Protein AF-A0A1I6UA82-F1 (afdb_monomer_lite)

Organism: NCBI:txid1435036

Secondary structure (DSSP, 8-state):
--HHHHHHHHHHHHHHHHHHHHHHHHHHHH--TTTTHHHHHHHHHHHHHHHHHHHTTSHHHHHHHHH-TTS-HHHHHHHHHHHHHHHHHH---

Structure (mmCIF, N/CA/C/O backbone):
data_AF-A0A1I6UA82-F1
#
_entry.id   AF-A0A1I6UA82-F1
#
loop_
_atom_site.group_PDB
_atom_site.id
_atom_site.type_symbol
_atom_site.label_atom_id
_atom_site.label_alt_id
_atom_site.label_comp_id
_atom_site.label_asym_id
_atom_site.label_entity_id
_atom_site.label_seq_id
_atom_site.pdbx_PDB_ins_code
_atom_site.Cartn_x
_atom_site.Cartn_y
_atom_site.Cartn_z
_atom_site.occupancy
_atom_site.B_iso_or_equiv
_atom_site.auth_seq_id
_atom_site.auth_comp_id
_atom_site.auth_asym_id
_atom_site.auth_atom_id
_atom_site.pdbx_PDB_model_num
ATOM 1 N N . MET A 1 1 ? -3.049 9.749 -15.409 1.00 54.94 1 MET A N 1
ATOM 2 C CA . MET A 1 1 ? -2.901 8.365 -14.908 1.00 54.94 1 MET A CA 1
ATOM 3 C C . MET A 1 1 ? -1.439 7.972 -15.015 1.00 54.94 1 MET A C 1
ATOM 5 O O . MET A 1 1 ? -0.961 7.869 -16.139 1.00 54.94 1 MET A O 1
ATOM 9 N N . SER A 1 2 ? -0.744 7.816 -13.883 1.00 70.62 2 SER A N 1
ATOM 10 C CA . SER A 1 2 ? 0.653 7.359 -13.842 1.00 70.62 2 SER A CA 1
ATOM 11 C C . SER A 1 2 ? 0.781 5.944 -14.420 1.00 70.62 2 SER A C 1
ATOM 13 O O . SER A 1 2 ? -0.115 5.119 -14.222 1.00 70.62 2 SER A O 1
ATOM 15 N N . ASP A 1 3 ? 1.897 5.630 -15.080 1.00 80.69 3 ASP A N 1
ATOM 16 C CA . ASP A 1 3 ? 2.177 4.288 -15.621 1.00 80.69 3 ASP A CA 1
ATOM 17 C C . ASP A 1 3 ? 2.103 3.189 -14.548 1.00 80.69 3 ASP A C 1
ATOM 19 O O . ASP A 1 3 ? 1.619 2.088 -14.806 1.00 80.69 3 ASP A O 1
ATOM 23 N N . ALA A 1 4 ? 2.474 3.513 -13.306 1.00 80.62 4 ALA A N 1
ATOM 24 C CA . ALA A 1 4 ? 2.354 2.609 -12.163 1.00 80.62 4 ALA A CA 1
ATOM 25 C C . ALA A 1 4 ? 0.900 2.248 -11.819 1.00 80.62 4 ALA A C 1
ATOM 27 O O . ALA A 1 4 ? 0.628 1.104 -11.463 1.00 80.62 4 ALA A O 1
ATOM 28 N N . VAL A 1 5 ? -0.044 3.189 -11.954 1.00 80.94 5 VAL A N 1
ATOM 29 C CA . VAL A 1 5 ? -1.475 2.944 -11.694 1.00 80.94 5 VAL A CA 1
ATOM 30 C C . VAL A 1 5 ? -2.042 1.988 -12.739 1.00 80.94 5 VAL A C 1
ATOM 32 O O . VAL A 1 5 ? -2.760 1.054 -12.389 1.00 80.94 5 VAL A O 1
ATOM 35 N N . LYS A 1 6 ? -1.680 2.178 -14.016 1.00 82.62 6 LYS A N 1
ATOM 36 C CA . 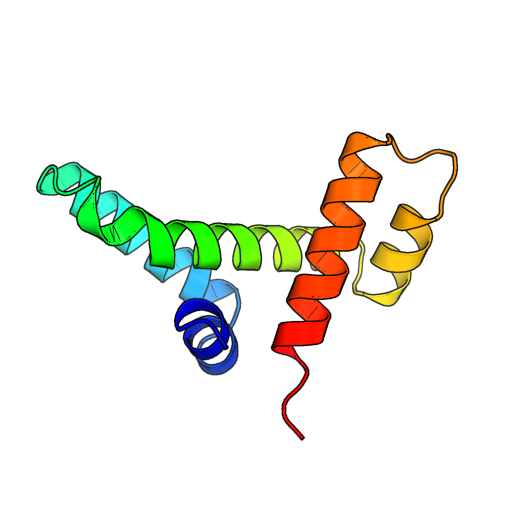LYS A 1 6 ? -2.085 1.271 -15.101 1.00 82.62 6 LYS A CA 1
ATOM 37 C C . LYS A 1 6 ? -1.557 -0.141 -14.857 1.00 82.62 6 LYS A C 1
ATOM 39 O O . LYS A 1 6 ? -2.348 -1.078 -14.791 1.00 82.62 6 LYS A O 1
ATOM 44 N N . TYR A 1 7 ? -0.255 -0.262 -14.595 1.00 83.19 7 TYR A N 1
ATOM 45 C CA . TYR A 1 7 ? 0.378 -1.544 -14.292 1.00 83.19 7 TYR A CA 1
ATOM 46 C C . TYR A 1 7 ? -0.285 -2.239 -13.096 1.00 83.19 7 TYR A C 1
ATOM 48 O O . TYR A 1 7 ? -0.626 -3.420 -13.157 1.00 83.19 7 TYR A O 1
ATOM 56 N N . PHE A 1 8 ? -0.512 -1.499 -12.007 1.00 83.62 8 PHE A N 1
ATOM 57 C CA . PHE A 1 8 ? -1.146 -2.037 -10.809 1.00 83.62 8 PHE A CA 1
ATOM 58 C C . PHE A 1 8 ? -2.572 -2.530 -11.085 1.00 83.62 8 PHE A C 1
ATOM 60 O O . PHE A 1 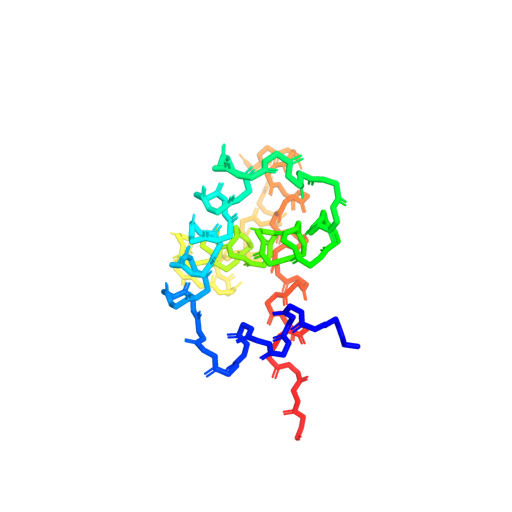8 ? -2.964 -3.584 -10.586 1.00 83.62 8 PHE A O 1
ATOM 67 N N . ARG A 1 9 ? -3.334 -1.809 -11.912 1.00 80.56 9 ARG A N 1
ATOM 68 C CA . ARG A 1 9 ? -4.693 -2.188 -12.310 1.00 80.56 9 ARG A CA 1
ATOM 69 C C . ARG A 1 9 ? -4.727 -3.455 -13.167 1.00 80.56 9 ARG A C 1
ATOM 71 O O . ARG A 1 9 ? -5.611 -4.283 -12.976 1.00 80.56 9 ARG A O 1
ATOM 78 N N . GLU A 1 10 ? -3.773 -3.618 -14.079 1.00 83.31 10 GLU A N 1
ATOM 79 C CA . GLU A 1 10 ? -3.688 -4.784 -14.971 1.00 83.31 10 GLU A CA 1
ATOM 80 C C . GLU A 1 10 ? -3.171 -6.043 -14.262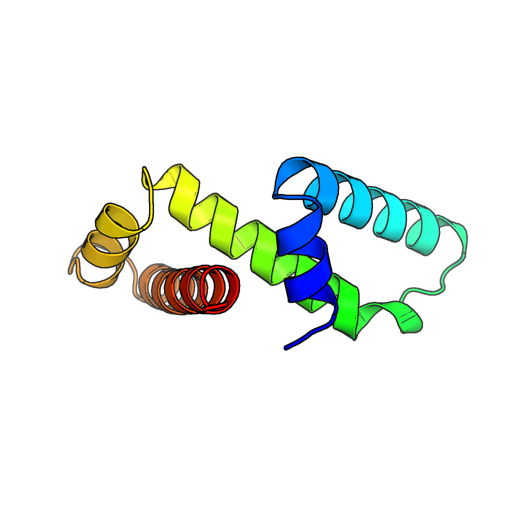 1.00 83.31 10 GLU A C 1
ATOM 82 O O . GLU A 1 10 ? -3.630 -7.156 -14.527 1.00 83.31 10 GLU A O 1
ATOM 87 N N . HIS A 1 11 ? -2.211 -5.887 -13.350 1.00 83.12 11 HIS A N 1
ATOM 88 C CA . HIS A 1 11 ? -1.500 -7.011 -12.743 1.00 83.12 11 HIS A CA 1
ATOM 89 C C . HIS A 1 11 ? -1.939 -7.333 -11.307 1.00 83.12 11 HIS A C 1
ATOM 91 O O . HIS A 1 11 ? -1.742 -8.463 -10.850 1.00 83.12 11 HIS A O 1
ATOM 97 N N . GLY A 1 12 ? -2.532 -6.376 -10.593 1.00 82.00 12 GLY A N 1
ATOM 98 C CA . GLY A 1 12 ? -2.947 -6.511 -9.199 1.00 82.00 12 GLY A CA 1
ATOM 99 C C . GLY A 1 12 ? -1.799 -6.410 -8.184 1.00 82.00 12 GLY A C 1
ATOM 100 O O . GLY A 1 12 ? -0.623 -6.237 -8.523 1.00 82.00 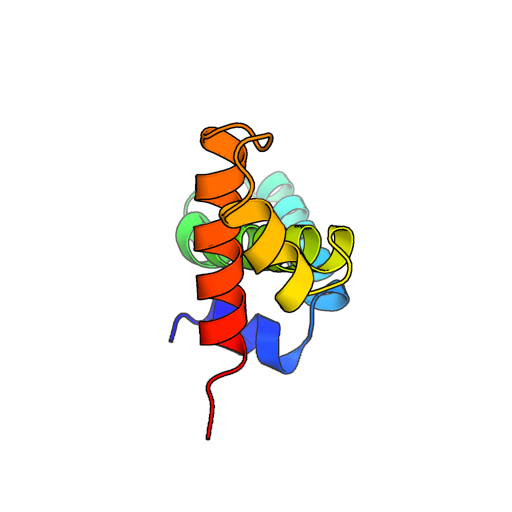12 GLY A O 1
ATOM 101 N N . LEU A 1 13 ? -2.149 -6.531 -6.897 1.00 81.81 13 LEU A N 1
ATOM 102 C CA . LEU A 1 13 ? -1.245 -6.284 -5.764 1.00 81.81 13 LEU A CA 1
ATOM 103 C C . LEU A 1 13 ? -0.055 -7.255 -5.708 1.00 81.81 13 LEU A C 1
ATOM 105 O O . LEU A 1 13 ? 1.077 -6.827 -5.487 1.00 81.81 13 LEU A O 1
ATOM 109 N N . GLU A 1 14 ? -0.289 -8.555 -5.895 1.00 82.12 14 GLU A N 1
ATOM 110 C CA . GLU A 1 14 ? 0.750 -9.584 -5.743 1.00 82.12 14 GLU A CA 1
ATOM 111 C C . GLU A 1 14 ? 1.823 -9.499 -6.833 1.00 82.12 14 GLU A C 1
ATOM 113 O O . GLU A 1 14 ? 3.020 -9.497 -6.536 1.00 82.12 14 GLU A O 1
ATOM 118 N N . LYS A 1 15 ? 1.411 -9.346 -8.098 1.00 85.19 15 LYS A N 1
ATOM 119 C CA . LYS A 1 15 ? 2.350 -9.163 -9.213 1.00 85.19 15 LYS A CA 1
ATOM 120 C C . LYS A 1 15 ? 3.110 -7.844 -9.100 1.00 85.19 15 LYS A C 1
ATOM 122 O O . LYS A 1 15 ? 4.316 -7.837 -9.321 1.00 85.19 15 LYS A O 1
ATOM 127 N N . SER A 1 16 ? 2.447 -6.764 -8.682 1.00 84.12 16 SER A N 1
ATOM 128 C CA . SER A 1 16 ? 3.103 -5.469 -8.457 1.00 84.12 16 SER A CA 1
ATOM 129 C C . SER A 1 16 ? 4.180 -5.547 -7.373 1.00 84.12 16 SER A C 1
ATOM 131 O O . SER A 1 16 ? 5.273 -5.016 -7.558 1.00 84.12 16 SER A O 1
ATOM 133 N N . LYS A 1 17 ? 3.926 -6.271 -6.270 1.00 83.44 17 LYS A N 1
ATOM 134 C CA . LYS A 1 17 ? 4.938 -6.548 -5.231 1.00 83.44 17 LYS A CA 1
ATOM 135 C C . LYS A 1 17 ? 6.144 -7.290 -5.798 1.00 83.44 17 LYS A C 1
ATOM 137 O O . LYS A 1 17 ? 7.277 -6.894 -5.531 1.00 83.44 17 LYS A O 1
ATOM 142 N N . LYS A 1 18 ? 5.903 -8.337 -6.592 1.00 86.25 18 LYS A N 1
ATOM 143 C CA . LYS A 1 18 ? 6.974 -9.115 -7.224 1.00 86.25 18 LYS A CA 1
ATOM 144 C C . LYS A 1 18 ? 7.794 -8.262 -8.194 1.00 86.25 18 LYS A C 1
ATOM 146 O O . LYS A 1 18 ? 9.014 -8.308 -8.143 1.00 86.25 18 LYS A O 1
ATOM 151 N N . HIS A 1 19 ? 7.138 -7.447 -9.016 1.00 84.12 19 HIS A N 1
ATOM 152 C CA . HIS A 1 19 ? 7.810 -6.567 -9.969 1.00 84.12 19 HIS A CA 1
ATOM 153 C C . HIS A 1 19 ? 8.666 -5.499 -9.273 1.00 84.12 19 HIS A C 1
ATOM 155 O O . HIS A 1 19 ? 9.792 -5.250 -9.684 1.00 84.12 19 HIS A O 1
ATOM 161 N N . LEU A 1 20 ? 8.185 -4.924 -8.164 1.00 81.88 20 LEU A N 1
ATOM 162 C CA . LEU A 1 20 ? 8.973 -3.985 -7.361 1.00 81.88 20 LEU A CA 1
ATOM 163 C C . LEU A 1 20 ? 10.237 -4.641 -6.769 1.00 81.88 20 LEU A C 1
ATOM 165 O O . LEU A 1 20 ? 11.291 -4.010 -6.712 1.00 81.88 20 LEU A O 1
ATOM 169 N N . LEU A 1 21 ? 10.128 -5.890 -6.305 1.00 82.00 21 LEU A N 1
ATOM 170 C CA . LEU A 1 21 ? 11.267 -6.658 -5.791 1.00 82.00 21 LEU A CA 1
ATOM 171 C C . LEU A 1 21 ? 12.285 -6.960 -6.893 1.00 82.00 21 LEU A C 1
ATOM 173 O O . LEU A 1 21 ? 13.472 -6.760 -6.670 1.00 82.00 21 LEU A O 1
ATOM 177 N N . ASP A 1 22 ? 11.811 -7.359 -8.072 1.00 83.19 22 ASP A N 1
ATOM 178 C CA . ASP A 1 22 ? 12.633 -7.632 -9.255 1.00 83.19 22 ASP A CA 1
ATOM 179 C C . ASP A 1 22 ? 13.404 -6.381 -9.708 1.00 83.19 22 ASP A C 1
ATOM 181 O O . ASP A 1 22 ? 14.626 -6.410 -9.836 1.00 83.19 22 ASP A O 1
ATOM 185 N N . ILE A 1 23 ? 12.721 -5.231 -9.791 1.00 79.19 23 ILE A N 1
ATOM 186 C CA . ILE A 1 23 ? 13.344 -3.927 -10.070 1.00 79.19 23 ILE A CA 1
ATOM 187 C C . ILE A 1 23 ? 14.407 -3.590 -9.022 1.00 79.19 23 ILE A C 1
ATOM 189 O O . ILE A 1 23 ? 15.480 -3.098 -9.364 1.00 79.19 23 ILE A O 1
ATOM 193 N N . ARG A 1 24 ? 14.121 -3.825 -7.736 1.00 75.38 24 ARG A N 1
ATOM 194 C CA . ARG A 1 24 ? 15.064 -3.537 -6.649 1.00 75.38 24 ARG A CA 1
ATOM 195 C C . ARG A 1 24 ? 16.290 -4.443 -6.711 1.00 75.38 24 ARG A C 1
ATOM 197 O O . ARG A 1 24 ? 17.396 -3.961 -6.485 1.00 75.38 24 ARG A O 1
ATOM 204 N N . GLU A 1 25 ? 16.101 -5.725 -6.996 1.00 78.94 25 GLU A N 1
ATOM 205 C CA . GLU A 1 25 ? 17.184 -6.696 -7.145 1.00 78.94 25 GLU A CA 1
ATOM 206 C C . GLU A 1 25 ? 18.057 -6.357 -8.357 1.00 78.94 25 GLU A C 1
ATOM 208 O O . GLU A 1 25 ? 19.278 -6.273 -8.224 1.00 78.94 25 GLU A O 1
ATOM 213 N N . ALA A 1 26 ? 17.438 -6.032 -9.495 1.00 73.06 26 ALA A N 1
ATOM 214 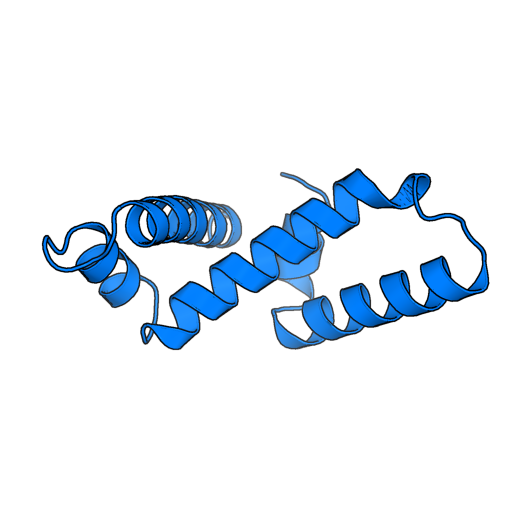C CA . ALA A 1 26 ? 18.130 -5.551 -10.684 1.00 73.06 26 ALA A CA 1
ATOM 215 C C . ALA A 1 26 ? 18.894 -4.245 -10.406 1.00 73.06 26 ALA A C 1
ATOM 217 O O . ALA A 1 26 ? 20.083 -4.150 -10.701 1.00 73.06 26 ALA A O 1
ATOM 218 N N . ALA A 1 27 ? 18.269 -3.255 -9.760 1.00 69.00 27 ALA A N 1
ATOM 219 C CA . ALA A 1 27 ? 18.919 -1.991 -9.402 1.00 69.00 27 ALA A CA 1
ATOM 220 C C . ALA A 1 27 ? 20.109 -2.189 -8.450 1.00 69.00 27 ALA A C 1
ATOM 222 O O . ALA A 1 27 ? 21.125 -1.507 -8.590 1.00 69.00 27 ALA A O 1
ATOM 223 N N . ASN A 1 28 ? 20.005 -3.143 -7.519 1.00 68.06 28 ASN A N 1
ATOM 224 C CA . ASN A 1 28 ? 21.096 -3.532 -6.628 1.00 68.06 28 ASN A CA 1
ATOM 225 C C . ASN A 1 28 ? 22.255 -4.206 -7.386 1.00 68.06 28 ASN A C 1
ATOM 227 O O . ASN A 1 28 ? 23.402 -4.086 -6.969 1.00 68.06 28 ASN A O 1
ATOM 231 N N . GLN A 1 29 ? 21.972 -4.885 -8.501 1.00 62.97 29 GLN A N 1
ATOM 232 C CA . GLN A 1 29 ? 22.970 -5.574 -9.323 1.00 62.97 29 GLN A CA 1
ATOM 233 C C . GLN A 1 29 ? 23.730 -4.644 -10.278 1.00 62.97 29 GLN A C 1
ATOM 235 O O . GLN A 1 29 ? 24.921 -4.842 -10.498 1.00 62.97 29 GLN A O 1
ATOM 240 N N . VAL A 1 30 ? 23.063 -3.634 -10.848 1.00 60.41 30 VAL A N 1
ATOM 241 C CA . VAL A 1 30 ? 23.659 -2.764 -11.881 1.00 60.41 30 VAL A CA 1
ATOM 242 C C . VAL A 1 30 ? 23.882 -1.305 -11.449 1.00 60.41 30 VAL A C 1
ATOM 244 O O . VAL A 1 30 ? 24.358 -0.509 -12.248 1.00 60.41 30 VAL A O 1
ATOM 247 N N . SER A 1 31 ? 23.613 -0.930 -10.191 1.00 60.97 31 SER A N 1
ATOM 248 C CA . SER A 1 31 ? 23.847 0.430 -9.657 1.00 60.97 31 SER A CA 1
ATOM 249 C C . SER A 1 31 ? 23.132 1.562 -10.437 1.00 60.97 31 SER A C 1
ATOM 251 O O . SER A 1 31 ? 23.571 2.711 -10.417 1.00 60.97 31 SER A O 1
ATOM 253 N N . TRP A 1 32 ? 21.996 1.277 -11.090 1.00 55.53 32 TRP A N 1
ATOM 254 C CA . TRP A 1 32 ? 21.142 2.263 -11.792 1.00 55.53 32 TRP A CA 1
ATOM 255 C C . TRP A 1 32 ? 20.006 2.787 -10.908 1.00 55.53 32 TRP A C 1
ATOM 257 O O . TRP A 1 32 ? 18.861 2.914 -11.344 1.00 55.53 32 TRP A O 1
ATOM 267 N N . VAL A 1 33 ? 20.293 3.069 -9.638 1.00 53.53 33 VAL A N 1
ATOM 268 C CA . VAL A 1 33 ? 19.254 3.380 -8.640 1.00 53.53 33 VAL A CA 1
ATOM 269 C C . VAL A 1 33 ? 18.453 4.647 -8.997 1.00 53.53 33 VAL A C 1
ATOM 271 O O . VAL A 1 33 ? 17.297 4.761 -8.607 1.00 53.53 33 VAL A O 1
ATOM 274 N N . HIS A 1 34 ? 19.023 5.548 -9.806 1.00 53.38 34 HIS A N 1
ATOM 275 C CA . HIS A 1 34 ? 18.426 6.846 -10.135 1.00 53.38 34 HIS A CA 1
ATOM 276 C C . HIS A 1 34 ? 17.365 6.835 -11.248 1.00 53.38 34 HIS A C 1
ATOM 278 O O . HIS A 1 34 ? 16.459 7.664 -11.233 1.00 53.38 34 HIS A O 1
ATOM 284 N N . SER A 1 35 ? 17.428 5.922 -12.226 1.00 54.25 35 SER A N 1
ATOM 285 C CA . SER A 1 35 ? 16.553 6.023 -13.414 1.00 54.25 35 SER A CA 1
ATOM 286 C C . SER A 1 35 ? 15.135 5.481 -13.195 1.00 54.25 35 SER A C 1
ATOM 288 O O . SER A 1 35 ? 14.248 5.735 -14.006 1.00 54.25 35 SER A O 1
ATOM 290 N N . LEU A 1 36 ? 14.911 4.728 -12.117 1.00 60.81 36 LEU A N 1
ATOM 291 C CA . LEU A 1 36 ? 13.637 4.072 -11.810 1.00 60.81 36 LEU A CA 1
ATOM 292 C C . LEU A 1 36 ? 12.872 4.747 -10.666 1.00 60.81 36 LEU A C 1
ATOM 294 O O . LEU A 1 36 ? 11.799 4.264 -10.303 1.00 60.81 36 LEU A O 1
ATOM 298 N N . GLU A 1 37 ? 13.385 5.844 -10.094 1.00 66.94 37 GLU A N 1
ATOM 299 C CA . GLU A 1 37 ? 12.813 6.463 -8.890 1.00 66.94 37 GLU A CA 1
ATOM 300 C C . GLU A 1 37 ? 11.336 6.833 -9.067 1.00 66.94 37 GLU A C 1
ATOM 302 O O . GLU A 1 37 ? 10.534 6.459 -8.222 1.00 66.94 37 GLU A O 1
ATOM 307 N N . GLY A 1 38 ? 10.933 7.444 -10.186 1.00 74.19 38 GLY A N 1
ATOM 308 C CA . GLY A 1 38 ? 9.540 7.870 -10.391 1.00 74.19 38 GLY A CA 1
ATOM 309 C C . GLY A 1 38 ? 8.534 6.711 -10.406 1.00 74.19 38 GLY A C 1
ATOM 310 O O . GLY A 1 38 ? 7.656 6.632 -9.551 1.00 74.19 38 GLY A O 1
ATOM 311 N N . PHE A 1 39 ? 8.686 5.769 -11.344 1.00 81.06 39 PHE A N 1
ATOM 312 C CA . PHE A 1 39 ? 7.772 4.626 -11.471 1.00 81.06 39 PHE A CA 1
ATOM 313 C C . PHE A 1 39 ? 7.811 3.708 -10.243 1.00 81.06 39 PHE A C 1
ATOM 315 O O . PHE A 1 39 ? 6.765 3.292 -9.747 1.00 81.06 39 PHE A O 1
ATOM 322 N N . SER A 1 40 ? 9.007 3.393 -9.732 1.00 79.12 40 SER A N 1
ATOM 323 C CA . SER A 1 40 ? 9.140 2.488 -8.588 1.00 79.12 40 SER A CA 1
ATOM 324 C C . SER A 1 40 ? 8.619 3.110 -7.291 1.00 79.12 40 SER A C 1
ATOM 326 O O . SER A 1 40 ? 8.030 2.391 -6.482 1.00 79.12 40 SER A O 1
ATOM 328 N N . GLN A 1 41 ? 8.764 4.425 -7.087 1.00 81.38 41 GLN A N 1
ATOM 329 C CA . GLN A 1 41 ? 8.173 5.096 -5.930 1.00 81.38 41 GLN A CA 1
ATOM 330 C C . GLN A 1 41 ? 6.651 5.150 -6.017 1.00 81.38 41 GLN A C 1
ATOM 332 O O . GLN A 1 41 ? 6.000 4.807 -5.028 1.00 81.38 41 GLN A O 1
ATOM 337 N N . ASP A 1 42 ? 6.084 5.490 -7.178 1.00 83.38 42 ASP A N 1
ATOM 338 C CA . ASP A 1 42 ? 4.632 5.465 -7.391 1.00 83.38 42 ASP A CA 1
ATOM 339 C C . ASP A 1 42 ? 4.070 4.050 -7.157 1.00 83.38 42 ASP A C 1
ATOM 341 O O . ASP A 1 42 ? 3.119 3.867 -6.396 1.00 83.38 42 ASP A O 1
ATOM 345 N N . LEU A 1 43 ? 4.708 3.018 -7.727 1.00 85.12 43 LEU A N 1
ATOM 346 C CA . LEU A 1 43 ? 4.292 1.624 -7.551 1.00 85.12 43 LEU A CA 1
ATOM 347 C C . LEU A 1 43 ? 4.409 1.181 -6.085 1.00 85.12 43 LEU A C 1
ATOM 349 O O . LEU A 1 43 ? 3.500 0.547 -5.547 1.00 85.12 43 LEU A O 1
ATOM 353 N N . LYS A 1 44 ? 5.501 1.543 -5.400 1.00 84.81 44 LYS A N 1
ATOM 354 C CA . LYS A 1 44 ? 5.700 1.252 -3.973 1.00 84.81 44 LYS A CA 1
ATOM 355 C C . LYS A 1 44 ? 4.637 1.931 -3.113 1.00 84.81 44 LYS A C 1
ATOM 357 O O . LYS A 1 44 ? 4.132 1.309 -2.176 1.00 84.81 44 LYS A O 1
ATOM 362 N N . ARG A 1 45 ? 4.291 3.182 -3.427 1.00 85.50 45 ARG A N 1
ATOM 363 C CA . ARG A 1 45 ? 3.221 3.928 -2.763 1.00 85.50 45 ARG A CA 1
ATOM 364 C C . ARG A 1 45 ? 1.879 3.228 -2.966 1.00 85.50 45 ARG A C 1
ATOM 366 O O . ARG A 1 45 ? 1.245 2.907 -1.969 1.00 85.50 45 ARG A O 1
ATOM 373 N N . LEU A 1 46 ? 1.511 2.880 -4.200 1.00 86.50 46 LEU A N 1
ATOM 374 C CA . LEU A 1 46 ? 0.275 2.148 -4.515 1.00 86.50 46 LEU A CA 1
ATOM 375 C C . LEU A 1 46 ? 0.175 0.816 -3.764 1.00 86.50 46 LEU A C 1
ATOM 377 O O . LEU A 1 46 ? -0.842 0.528 -3.137 1.00 86.50 46 LEU A O 1
ATOM 381 N N . ILE A 1 47 ? 1.249 0.021 -3.756 1.00 86.44 47 ILE A N 1
ATOM 382 C CA . ILE A 1 47 ? 1.308 -1.254 -3.025 1.00 86.44 47 ILE A CA 1
ATOM 383 C C . ILE A 1 47 ? 1.088 -1.043 -1.525 1.00 86.44 47 ILE A C 1
ATOM 385 O O . ILE A 1 47 ? 0.371 -1.824 -0.888 1.00 86.44 47 ILE A O 1
ATOM 389 N N . ARG A 1 48 ? 1.724 -0.015 -0.949 1.00 85.94 48 ARG A N 1
ATOM 390 C CA . ARG A 1 48 ? 1.594 0.318 0.472 1.00 85.94 48 ARG A CA 1
ATOM 391 C C . ARG A 1 48 ? 0.173 0.773 0.788 1.00 85.94 48 ARG A C 1
ATOM 393 O O . ARG A 1 48 ? -0.410 0.247 1.728 1.00 85.94 48 ARG A O 1
ATOM 400 N N . SER A 1 49 ? -0.390 1.659 -0.029 1.00 87.00 49 SER A N 1
ATOM 401 C CA . SER A 1 49 ? -1.765 2.151 0.069 1.00 87.00 49 SER A CA 1
ATOM 402 C C . SER A 1 49 ? -2.780 1.005 0.026 1.00 87.00 49 SER A C 1
ATOM 404 O O . SER A 1 49 ? -3.580 0.839 0.945 1.00 87.00 49 SER A O 1
ATOM 406 N N . HIS A 1 50 ? -2.689 0.132 -0.980 1.00 85.25 50 HIS A N 1
ATOM 407 C CA . HIS A 1 50 ? -3.571 -1.027 -1.102 1.00 85.25 50 HIS A CA 1
ATOM 408 C C . HIS A 1 50 ? -3.388 -2.043 0.029 1.00 85.25 50 HIS A C 1
ATOM 410 O O . HIS A 1 50 ? -4.376 -2.609 0.489 1.00 85.25 50 HIS A O 1
ATOM 416 N N . SER A 1 51 ? -2.156 -2.275 0.497 1.00 85.75 51 SER A N 1
ATOM 417 C CA . SER A 1 51 ? -1.921 -3.177 1.633 1.00 85.75 51 SER A CA 1
ATOM 418 C C . SER A 1 51 ? -2.502 -2.604 2.925 1.00 85.75 51 SER A C 1
ATOM 420 O O . SER A 1 51 ? -3.131 -3.343 3.665 1.00 85.75 51 SER A O 1
ATOM 422 N N . LEU A 1 52 ? -2.357 -1.297 3.166 1.00 85.00 52 LEU A N 1
ATOM 423 C CA . LEU A 1 52 ? -2.912 -0.609 4.335 1.00 85.00 52 LEU A CA 1
ATOM 424 C C . LEU A 1 52 ? -4.446 -0.694 4.361 1.00 85.00 52 LEU A C 1
ATOM 426 O O . LEU A 1 52 ? -5.048 -0.994 5.386 1.00 85.00 52 LEU A O 1
ATOM 430 N N . VAL A 1 53 ? -5.082 -0.469 3.210 1.00 86.31 53 VAL A N 1
ATOM 431 C CA . VAL A 1 53 ? -6.536 -0.594 3.068 1.00 86.31 53 VAL A CA 1
ATOM 432 C C . VAL A 1 53 ? -6.984 -2.048 3.229 1.00 86.31 53 VAL A C 1
ATOM 434 O O . VAL A 1 53 ? -7.998 -2.296 3.874 1.00 86.31 53 VAL A O 1
ATOM 437 N N . ALA A 1 54 ? -6.240 -3.013 2.680 1.00 84.06 54 ALA A N 1
ATOM 438 C CA . ALA A 1 54 ? -6.541 -4.435 2.833 1.00 84.06 54 ALA A CA 1
ATOM 439 C C . ALA A 1 54 ? -6.403 -4.911 4.291 1.00 84.06 54 ALA A C 1
ATOM 441 O O . ALA A 1 54 ? -7.271 -5.639 4.766 1.00 84.06 54 ALA A O 1
ATOM 442 N N . ASP A 1 55 ? -5.369 -4.458 5.004 1.00 85.25 55 ASP A N 1
ATOM 443 C CA . ASP A 1 55 ? -5.122 -4.763 6.421 1.00 85.25 55 ASP A CA 1
ATOM 444 C C . ASP A 1 55 ? -6.268 -4.266 7.314 1.00 85.25 55 ASP A C 1
ATOM 446 O O . ASP A 1 55 ? -6.721 -4.948 8.231 1.00 85.25 55 ASP A O 1
ATOM 450 N N . LEU A 1 56 ? -6.846 -3.119 6.953 1.00 84.00 56 LEU A N 1
ATOM 451 C CA . LEU A 1 56 ? -8.030 -2.579 7.607 1.00 84.00 56 LEU A CA 1
ATOM 452 C C . LEU A 1 56 ? -9.340 -3.241 7.172 1.00 84.00 56 LEU A C 1
ATOM 454 O O . LEU A 1 56 ? -10.391 -2.715 7.502 1.00 84.00 56 LEU A O 1
ATOM 458 N N . TYR A 1 57 ? -9.334 -4.398 6.506 1.00 81.69 57 TYR A N 1
ATOM 459 C CA . TYR A 1 57 ? -10.539 -5.070 5.991 1.00 81.69 57 TYR A CA 1
ATOM 460 C C . TYR A 1 57 ? -11.265 -4.287 4.881 1.00 81.69 57 TYR A C 1
ATOM 462 O O . TYR A 1 57 ? -12.471 -4.436 4.681 1.00 81.69 57 TYR A O 1
ATOM 470 N N . GLY A 1 58 ? -10.541 -3.460 4.128 1.00 83.12 58 GLY A N 1
ATOM 471 C CA . GLY A 1 58 ? -11.042 -2.775 2.940 1.00 83.12 58 GLY A CA 1
ATOM 472 C C . GLY A 1 58 ? -11.343 -1.284 3.124 1.00 83.12 58 GLY A C 1
ATOM 473 O O . GLY A 1 58 ? -11.159 -0.684 4.183 1.00 83.12 58 GLY A O 1
ATOM 474 N N . LEU A 1 59 ? -11.808 -0.673 2.029 1.00 85.56 59 LEU A N 1
ATOM 475 C CA . LEU A 1 59 ? -11.962 0.780 1.859 1.00 85.56 59 LEU A CA 1
ATOM 476 C C . LEU A 1 59 ? -12.890 1.423 2.902 1.00 85.56 59 LEU A C 1
ATOM 478 O O . LEU A 1 59 ? -12.576 2.483 3.436 1.00 85.56 59 LEU A O 1
ATOM 482 N N . GLU A 1 60 ? -14.015 0.782 3.221 1.00 85.56 60 GLU A N 1
ATOM 483 C CA . GLU A 1 60 ? -14.989 1.314 4.185 1.00 85.56 60 GLU A CA 1
ATOM 484 C C . GLU A 1 60 ? -14.410 1.447 5.594 1.00 85.56 60 GLU A C 1
ATOM 486 O O . GLU A 1 60 ? -14.593 2.459 6.272 1.00 85.56 60 GLU A O 1
ATOM 491 N N . LYS A 1 61 ? -13.687 0.423 6.047 1.00 85.06 61 LYS A N 1
ATOM 492 C CA . LYS A 1 61 ? -13.020 0.449 7.345 1.00 85.06 61 LYS A CA 1
ATOM 493 C C . LYS A 1 61 ? -11.839 1.411 7.334 1.00 85.06 61 LYS A C 1
ATOM 495 O O . LYS A 1 61 ? -11.683 2.147 8.303 1.00 85.06 61 LYS A O 1
ATOM 500 N N . ALA A 1 62 ? -11.070 1.476 6.247 1.00 87.00 62 ALA A N 1
ATOM 501 C CA . ALA A 1 62 ? -10.003 2.462 6.106 1.00 87.00 62 ALA A CA 1
ATOM 502 C C . ALA A 1 62 ? -10.523 3.901 6.277 1.00 87.00 62 ALA A C 1
ATOM 504 O O . ALA A 1 62 ? -9.924 4.670 7.029 1.00 87.00 62 ALA A O 1
ATOM 505 N N . LYS A 1 63 ? -11.678 4.238 5.678 1.00 87.44 63 LYS A N 1
ATOM 506 C CA . LYS A 1 63 ? -12.352 5.537 5.870 1.00 87.44 63 LYS A CA 1
ATOM 507 C C . LYS A 1 63 ? -12.715 5.778 7.341 1.00 87.44 63 LYS A C 1
ATOM 509 O O . LYS A 1 63 ? -12.306 6.787 7.909 1.00 87.44 63 LYS A O 1
ATOM 514 N N . LYS A 1 64 ? -13.344 4.801 8.006 1.00 88.56 64 LYS A N 1
ATOM 515 C CA . LYS A 1 64 ? -13.664 4.890 9.446 1.00 88.56 64 LYS A CA 1
ATOM 516 C C . LYS A 1 64 ? -12.429 5.119 10.324 1.00 88.56 64 LYS A C 1
ATOM 518 O O . LYS A 1 64 ? -12.487 5.907 11.263 1.00 88.56 64 LYS A O 1
ATOM 523 N N . TYR A 1 65 ? -11.314 4.450 10.035 1.00 85.12 65 TYR A N 1
ATOM 524 C CA . TYR A 1 65 ? -10.057 4.652 10.764 1.00 85.12 65 TYR A CA 1
ATOM 525 C C . TYR A 1 65 ? -9.438 6.026 10.483 1.00 85.12 65 TYR A C 1
ATOM 527 O O . TYR A 1 65 ? -8.943 6.667 11.405 1.00 85.12 65 TYR A O 1
ATOM 535 N N . ALA A 1 66 ? -9.515 6.522 9.246 1.00 87.06 66 ALA A N 1
ATOM 536 C CA . ALA A 1 66 ? -9.045 7.865 8.906 1.00 87.06 66 ALA A CA 1
ATOM 537 C C . ALA A 1 66 ? -9.812 8.964 9.668 1.00 87.06 66 ALA A C 1
ATOM 539 O O . ALA A 1 66 ? -9.246 10.006 10.007 1.00 87.06 66 ALA A O 1
ATOM 540 N N . GLU A 1 67 ? -11.087 8.722 9.976 1.00 86.12 67 GLU A N 1
ATOM 541 C CA . GLU A 1 67 ? -11.946 9.633 10.740 1.00 86.12 67 GLU A CA 1
ATOM 542 C C . GLU A 1 67 ? -11.861 9.415 12.263 1.00 86.12 67 GLU A C 1
ATOM 544 O O . GLU A 1 67 ? -12.153 10.323 13.040 1.00 86.12 67 GLU A O 1
ATOM 549 N N . SER A 1 68 ? -11.391 8.250 12.719 1.00 85.25 68 SER A N 1
ATOM 550 C CA . SER A 1 68 ? -11.346 7.882 14.139 1.00 85.25 68 SER A CA 1
ATOM 551 C C . SER A 1 68 ? -10.407 8.770 14.955 1.00 85.25 68 SER A C 1
ATOM 553 O O . SER A 1 68 ? -9.220 8.873 14.668 1.00 85.25 68 SER A O 1
ATOM 555 N N . ASN A 1 69 ? -10.887 9.377 16.040 1.00 82.75 69 ASN A N 1
ATOM 556 C CA . ASN A 1 69 ? -10.061 10.219 16.921 1.00 82.75 69 ASN A CA 1
ATOM 557 C C . ASN A 1 69 ? -8.951 9.465 17.672 1.00 82.75 69 ASN A C 1
ATOM 559 O O . ASN A 1 69 ? -8.038 10.099 18.188 1.00 82.75 69 ASN A O 1
ATOM 563 N N . TYR A 1 70 ? -9.000 8.132 17.696 1.00 81.31 70 TYR A N 1
ATOM 564 C CA . TYR A 1 70 ? -7.985 7.283 18.328 1.00 81.31 70 TYR A CA 1
ATOM 565 C C . TYR A 1 70 ? -6.841 6.898 17.383 1.0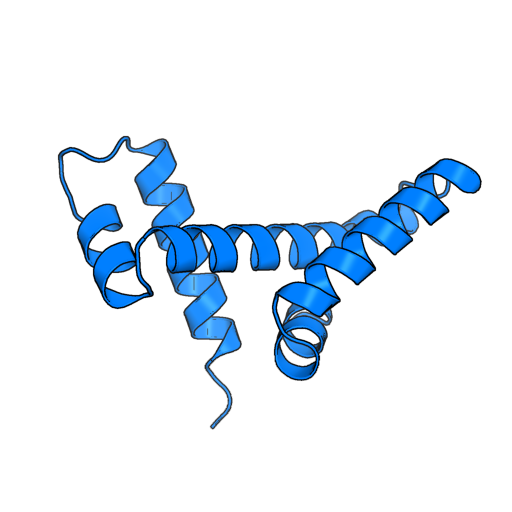0 81.31 70 TYR A C 1
ATOM 567 O O . TYR A 1 70 ? -5.884 6.248 17.797 1.00 81.31 70 TYR A O 1
ATOM 575 N N . THR A 1 71 ? -6.933 7.269 16.107 1.00 82.06 71 THR A N 1
ATOM 576 C CA . THR A 1 71 ? -5.889 6.999 15.121 1.00 82.06 71 THR A CA 1
ATOM 577 C C . THR A 1 71 ? -4.887 8.143 15.111 1.00 82.06 71 THR A C 1
ATOM 579 O O . THR A 1 71 ? -5.267 9.309 14.978 1.00 82.06 71 THR A O 1
ATOM 582 N N . ALA A 1 72 ? -3.604 7.800 15.245 1.00 87.19 72 ALA A N 1
ATOM 583 C CA . ALA A 1 72 ? -2.518 8.768 15.215 1.00 87.19 72 ALA A CA 1
ATOM 584 C C . ALA A 1 72 ? -2.582 9.628 13.935 1.00 87.19 72 ALA A C 1
ATOM 586 O O . ALA A 1 72 ? -2.920 9.110 12.865 1.00 87.19 72 ALA A O 1
ATOM 587 N N . PRO A 1 73 ? -2.259 10.931 14.014 1.00 84.81 73 PRO A N 1
ATOM 588 C CA . PRO A 1 73 ? -2.396 11.855 12.888 1.00 84.81 73 PRO A CA 1
ATOM 589 C C . PRO A 1 73 ? -1.570 11.430 11.666 1.00 84.81 73 PRO A C 1
ATOM 591 O O . PRO A 1 73 ? -2.052 11.537 10.543 1.00 84.81 73 PRO A O 1
ATOM 594 N N . GLU A 1 74 ? -0.383 10.856 11.877 1.00 84.31 74 GLU A N 1
ATOM 595 C CA . GLU A 1 74 ? 0.457 10.292 10.810 1.00 84.31 74 GLU A CA 1
ATOM 596 C C . GLU A 1 74 ? -0.225 9.132 10.061 1.00 84.31 74 GLU A C 1
ATOM 598 O O . GLU A 1 74 ? -0.145 9.028 8.838 1.00 84.31 74 GLU A O 1
ATOM 603 N N . ILE A 1 75 ? -0.961 8.283 10.786 1.00 84.81 75 ILE A N 1
ATOM 604 C CA . ILE A 1 75 ? -1.683 7.144 10.215 1.00 84.81 75 ILE A CA 1
ATOM 605 C C . ILE A 1 75 ? -2.934 7.629 9.486 1.00 84.81 75 ILE A C 1
ATOM 607 O O . ILE A 1 75 ? -3.262 7.100 8.429 1.00 84.81 75 ILE A O 1
ATOM 611 N N . LYS A 1 76 ? -3.615 8.661 10.002 1.00 86.81 76 LYS A N 1
ATOM 612 C CA . LYS A 1 76 ? -4.751 9.287 9.311 1.00 86.81 76 LYS A CA 1
ATOM 613 C C . LYS A 1 76 ? -4.350 9.853 7.958 1.00 86.81 76 LYS A C 1
ATOM 615 O O . LYS A 1 76 ? -5.079 9.660 6.989 1.00 86.81 76 LYS A O 1
ATOM 620 N N . ASP A 1 77 ? -3.219 10.545 7.898 1.00 88.25 77 ASP A N 1
ATOM 621 C CA . ASP A 1 77 ? -2.723 11.130 6.655 1.00 88.25 77 ASP A CA 1
ATOM 622 C C . ASP A 1 77 ? -2.364 10.038 5.636 1.00 88.25 77 ASP A C 1
ATOM 624 O O . ASP A 1 77 ? -2.877 10.029 4.514 1.00 88.25 77 ASP A O 1
ATOM 628 N N . ALA A 1 78 ? -1.627 9.013 6.084 1.00 85.31 78 ALA A N 1
ATOM 629 C CA . ALA A 1 78 ? -1.321 7.839 5.272 1.00 85.31 78 ALA A CA 1
ATOM 630 C C . ALA A 1 78 ? -2.586 7.113 4.782 1.00 85.31 78 ALA A C 1
ATOM 632 O O . ALA A 1 78 ? -2.633 6.666 3.637 1.00 85.31 78 ALA A O 1
ATOM 633 N N . LEU A 1 79 ? -3.624 7.018 5.620 1.00 87.75 79 LEU A N 1
ATOM 634 C CA . LEU A 1 79 ? -4.902 6.412 5.257 1.00 87.75 79 LEU A CA 1
ATOM 635 C C . LEU A 1 79 ? -5.662 7.229 4.225 1.00 87.75 79 LEU A C 1
ATOM 637 O O . LEU A 1 79 ? -6.151 6.656 3.259 1.00 87.75 79 LEU A O 1
ATOM 641 N N . LYS A 1 80 ? -5.752 8.549 4.397 1.00 88.56 80 LYS A N 1
ATOM 642 C CA . LYS A 1 80 ? -6.401 9.435 3.422 1.00 88.56 80 LYS A CA 1
ATOM 643 C C . LYS A 1 80 ? -5.728 9.333 2.061 1.00 88.56 80 LYS A C 1
ATOM 645 O O . LYS A 1 80 ? -6.418 9.179 1.057 1.00 88.56 80 LYS A O 1
ATOM 650 N N . GLN A 1 81 ? -4.396 9.347 2.040 1.00 87.38 81 GLN A N 1
ATOM 651 C CA . GLN A 1 81 ? -3.642 9.156 0.809 1.00 87.38 81 GLN A CA 1
ATOM 652 C C . GLN A 1 81 ? -3.897 7.766 0.212 1.00 87.38 81 GLN A C 1
ATOM 654 O O . GLN A 1 81 ? -4.155 7.651 -0.983 1.00 87.38 81 GLN A O 1
ATOM 659 N N . ALA A 1 82 ? -3.907 6.720 1.041 1.00 87.19 82 ALA A N 1
ATOM 660 C CA . ALA A 1 82 ? -4.160 5.362 0.585 1.00 87.19 82 ALA A CA 1
ATOM 661 C C . ALA A 1 82 ? -5.563 5.167 0.004 1.00 87.19 82 ALA A C 1
ATOM 663 O O . ALA A 1 82 ? -5.722 4.506 -1.017 1.00 87.19 82 ALA A O 1
ATOM 664 N N . ILE A 1 83 ? -6.573 5.761 0.635 1.00 88.25 83 ILE A N 1
ATOM 665 C CA . ILE A 1 83 ? -7.957 5.771 0.161 1.00 88.25 83 ILE A CA 1
ATOM 666 C C . ILE A 1 83 ? -8.030 6.461 -1.201 1.00 88.25 83 ILE A C 1
ATOM 668 O O . ILE A 1 83 ? -8.560 5.867 -2.135 1.00 88.25 83 ILE A O 1
ATOM 672 N N . ALA A 1 84 ? -7.431 7.648 -1.336 1.00 87.19 84 ALA A N 1
ATOM 673 C CA . ALA A 1 84 ? -7.399 8.383 -2.597 1.00 87.19 84 ALA A CA 1
ATOM 674 C C . ALA A 1 84 ? -6.679 7.603 -3.712 1.00 87.19 84 ALA A C 1
ATOM 676 O O . ALA A 1 84 ? -7.182 7.538 -4.829 1.00 87.19 84 ALA A O 1
ATOM 677 N N . ASP A 1 85 ? -5.544 6.963 -3.409 1.00 83.69 85 ASP A N 1
ATOM 678 C CA . ASP A 1 85 ? -4.812 6.115 -4.360 1.00 83.69 85 ASP A CA 1
ATOM 679 C C . ASP A 1 85 ? -5.663 4.919 -4.828 1.00 83.69 85 ASP A C 1
ATOM 681 O O . ASP A 1 85 ? -5.715 4.615 -6.020 1.00 83.69 85 ASP A O 1
ATOM 685 N N . VAL A 1 86 ? -6.362 4.245 -3.905 1.00 82.38 86 VAL A N 1
ATOM 686 C CA . VAL A 1 86 ? -7.232 3.102 -4.231 1.00 82.38 86 VAL A CA 1
ATOM 687 C C . VAL A 1 86 ? -8.459 3.550 -5.030 1.00 82.38 86 VAL A C 1
ATOM 689 O O . VAL A 1 86 ? -8.867 2.851 -5.959 1.00 82.38 86 VAL A O 1
ATOM 692 N N . GLU A 1 87 ? -9.058 4.693 -4.690 1.00 82.75 87 GLU A N 1
ATOM 693 C CA . GLU A 1 87 ? -10.189 5.266 -5.429 1.00 82.75 87 GLU A CA 1
ATOM 694 C C . GLU A 1 87 ? -9.766 5.674 -6.847 1.00 82.75 87 GLU A C 1
ATOM 696 O O . GLU A 1 87 ? -10.405 5.250 -7.810 1.00 82.75 87 GLU A O 1
ATOM 701 N N . ALA A 1 88 ? -8.625 6.353 -6.997 1.00 79.06 88 ALA A N 1
ATOM 702 C CA . ALA A 1 88 ? -8.049 6.694 -8.297 1.00 79.06 88 ALA A CA 1
ATOM 703 C C . ALA A 1 88 ? -7.678 5.456 -9.136 1.00 79.06 88 ALA A C 1
ATOM 705 O O . ALA A 1 88 ? -7.711 5.503 -10.363 1.00 79.06 88 ALA A O 1
ATOM 706 N N . CYS A 1 89 ? -7.335 4.332 -8.496 1.00 73.12 89 CYS A N 1
ATOM 707 C CA . CYS A 1 89 ? -7.053 3.073 -9.188 1.00 73.12 89 CYS A CA 1
ATOM 708 C C . CYS A 1 89 ? -8.329 2.321 -9.621 1.00 73.12 89 CYS A C 1
ATOM 710 O O . CYS A 1 89 ? -8.296 1.542 -10.581 1.00 73.12 89 CYS A O 1
ATOM 712 N N . LYS A 1 90 ? -9.449 2.519 -8.912 1.00 65.94 90 LYS A N 1
ATOM 713 C CA . LYS A 1 90 ? -10.760 1.946 -9.257 1.00 65.94 90 LYS A CA 1
ATOM 714 C C . LYS A 1 90 ? -11.487 2.736 -10.338 1.00 65.94 90 LYS A C 1
ATOM 716 O O . LYS A 1 90 ? -12.269 2.134 -11.071 1.00 65.94 90 LYS A O 1
ATOM 721 N N . GLU A 1 91 ? -11.239 4.037 -10.439 1.00 42.47 91 GLU A N 1
ATOM 722 C CA . GLU A 1 91 ? -11.891 4.898 -11.418 1.00 42.47 91 GLU A CA 1
ATOM 723 C C . GLU A 1 91 ? -11.361 4.627 -12.830 1.00 42.47 91 GLU A C 1
ATOM 725 O O . GLU A 1 91 ? -10.413 5.248 -13.302 1.00 42.47 91 GLU A O 1
ATOM 730 N N . VAL A 1 92 ? -11.998 3.680 -13.516 1.00 36.91 92 VAL A N 1
ATOM 731 C CA . VAL A 1 92 ? -12.168 3.760 -14.967 1.00 36.91 92 VAL A CA 1
ATOM 732 C C . VAL A 1 92 ? -13.628 3.399 -15.244 1.00 36.91 92 VAL A C 1
ATOM 734 O O . VAL A 1 92 ? -14.005 2.267 -14.919 1.00 36.91 92 VAL A O 1
ATOM 737 N N . PRO A 1 93 ? -14.448 4.350 -15.731 1.00 36.12 93 PRO A N 1
ATOM 738 C CA . PRO A 1 93 ? -15.782 4.058 -16.248 1.00 36.12 93 PRO A CA 1
ATOM 739 C C . PRO A 1 93 ? -15.726 3.161 -17.492 1.00 36.12 93 PRO A C 1
ATOM 741 O O . PRO A 1 93 ? -14.685 3.167 -18.194 1.00 36.12 93 PRO A O 1
#

Foldseek 3Di:
DDPLLVVCLVPPLPVLVVVLVVVVVVCVVPVPVPPCCPNSVLSVLQNQLVVLQVVLVHLVSLVVLLVDPPHDPVSNVSSVSSSVSVVVSPDDD

Radius of gyration: 14.55 Å; chains: 1; bounding box: 40×21×35 Å

pLDDT: mean 78.85, std 11.53, range [36.12, 88.56]

Sequence (93 aa):
MSDAVKYFREHGLEKSKKHLLDIREAANQVSWVHSLEGFSQDLKRLIRSHSLVADLYGLEKAKKYAESNYTAPEIKDALKQAIADVEACKEVP